Protein AF-A0A8R1IPW1-F1 (afdb_monomer_lite)

Foldseek 3Di:
DPPPPPDDPPPVVFWDADPDLQQRRQIDGDDPPDDCVCVVVSVVLCVQCVPPNDDDDPVRSVVSSVVVVVVD

Secondary structure (DSSP, 8-state):
--TT-S--TTHHHHEEE---TT-TT-EEE--TTS-THHHHHHHHHHHHHTT--SPPPHHHHHHHHHHHHTT-

Radius of gyration: 12.34 Å; chains: 1; bounding box: 33×28×29 Å

Structure (mmCIF, N/CA/C/O backbone):
data_AF-A0A8R1IPW1-F1
#
_entry.id   AF-A0A8R1IPW1-F1
#
loop_
_atom_site.group_PDB
_atom_site.id
_atom_site.type_symbol
_atom_site.label_atom_id
_atom_site.label_alt_id
_atom_site.label_comp_id
_atom_site.label_asym_id
_atom_site.label_entity_id
_atom_site.label_seq_id
_atom_site.pdbx_PDB_ins_code
_atom_site.Cartn_x
_atom_site.Cartn_y
_atom_site.Cartn_z
_atom_site.occupancy
_atom_site.B_iso_or_equiv
_atom_site.auth_seq_id
_atom_site.auth_comp_id
_atom_site.auth_asym_id
_atom_site.auth_atom_id
_atom_site.pdbx_PDB_model_num
ATOM 1 N N . MET A 1 1 ? 15.825 -8.272 0.625 1.00 33.59 1 MET A N 1
ATOM 2 C CA . MET A 1 1 ? 15.870 -6.871 1.106 1.00 33.59 1 MET A CA 1
ATOM 3 C C . MET A 1 1 ? 15.330 -5.979 0.003 1.00 33.59 1 MET A C 1
ATOM 5 O O . MET A 1 1 ? 15.848 -6.059 -1.103 1.00 33.59 1 MET A O 1
ATOM 9 N N . VAL A 1 2 ? 14.291 -5.179 0.261 1.00 38.56 2 VAL A N 1
ATOM 10 C CA . VAL A 1 2 ? 13.811 -4.164 -0.698 1.00 38.56 2 VAL A CA 1
ATOM 11 C C . VAL A 1 2 ? 14.818 -3.008 -0.687 1.00 38.56 2 VAL A C 1
ATOM 13 O O . VAL A 1 2 ? 14.627 -1.990 -0.031 1.00 38.56 2 VAL A O 1
ATOM 16 N N . SER A 1 3 ? 15.962 -3.229 -1.333 1.00 39.28 3 SER A N 1
ATOM 17 C CA . SER A 1 3 ? 17.003 -2.222 -1.521 1.00 39.28 3 SER A CA 1
ATOM 18 C C . SER A 1 3 ? 16.508 -1.252 -2.593 1.00 39.28 3 SER A C 1
ATOM 20 O O . SER A 1 3 ? 16.449 -1.615 -3.765 1.00 39.28 3 SER A O 1
ATOM 22 N N . GLY A 1 4 ? 16.028 -0.078 -2.175 1.00 44.75 4 GLY A N 1
ATOM 23 C CA . GLY A 1 4 ? 15.412 0.919 -3.062 1.00 44.75 4 GLY A CA 1
ATOM 24 C C . GLY A 1 4 ? 14.213 1.670 -2.472 1.00 44.75 4 GLY A C 1
ATOM 25 O O . GLY A 1 4 ? 13.776 2.649 -3.061 1.00 44.75 4 GLY A O 1
ATOM 26 N N . ALA A 1 5 ? 13.701 1.278 -1.298 1.00 48.09 5 ALA A N 1
ATOM 27 C CA . ALA A 1 5 ? 12.642 2.023 -0.594 1.00 48.09 5 ALA A CA 1
ATOM 28 C C . ALA A 1 5 ? 13.153 3.274 0.158 1.00 48.09 5 ALA A C 1
ATOM 30 O O . ALA A 1 5 ? 12.411 3.915 0.901 1.00 48.09 5 ALA A O 1
ATOM 31 N N . SER A 1 6 ? 14.430 3.618 -0.003 1.00 49.16 6 SER A N 1
ATOM 32 C CA . SER A 1 6 ? 15.056 4.798 0.583 1.00 49.16 6 SER A CA 1
AT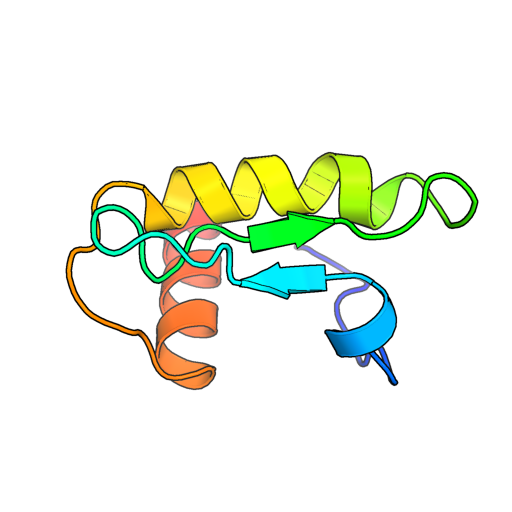OM 33 C C . SER A 1 6 ? 14.558 6.055 -0.128 1.00 49.16 6 SER A C 1
ATOM 35 O O . SER A 1 6 ? 15.131 6.476 -1.124 1.00 49.16 6 SER A O 1
ATOM 37 N N . TYR A 1 7 ? 13.491 6.633 0.423 1.00 50.38 7 TYR A N 1
ATOM 38 C CA . TYR A 1 7 ? 12.956 7.957 0.110 1.00 50.38 7 TYR A CA 1
ATOM 39 C C . TYR A 1 7 ? 12.424 8.124 -1.325 1.00 50.38 7 TYR A C 1
ATOM 41 O O . TYR A 1 7 ? 13.140 8.509 -2.245 1.00 50.38 7 TYR A O 1
ATOM 49 N N . PHE A 1 8 ? 11.117 7.895 -1.487 1.00 62.69 8 PHE A N 1
ATOM 50 C CA . PHE A 1 8 ? 10.351 8.369 -2.641 1.00 62.69 8 PHE A CA 1
ATOM 51 C C . PHE A 1 8 ? 9.664 9.690 -2.269 1.00 62.69 8 PHE A C 1
ATOM 53 O O . PHE A 1 8 ? 8.580 9.652 -1.670 1.00 62.69 8 PHE A O 1
ATOM 60 N N . PRO A 1 9 ? 10.275 10.854 -2.569 1.00 58.12 9 PRO A N 1
ATOM 61 C CA . PRO A 1 9 ? 9.552 12.113 -2.478 1.00 58.12 9 PRO A CA 1
ATOM 62 C C . PRO A 1 9 ? 8.322 12.025 -3.391 1.00 58.12 9 PRO A C 1
ATOM 64 O O . PRO A 1 9 ? 8.354 11.371 -4.433 1.00 58.12 9 PRO A O 1
ATOM 67 N N . ASP A 1 10 ? 7.216 12.623 -2.957 1.00 70.81 10 ASP A N 1
ATOM 68 C CA . ASP A 1 10 ? 5.956 12.649 -3.705 1.00 70.81 10 ASP A CA 1
ATOM 69 C C . ASP A 1 10 ? 5.257 11.290 -3.890 1.00 70.81 10 ASP A C 1
ATOM 71 O O . ASP A 1 10 ? 4.538 11.084 -4.864 1.00 70.81 10 ASP A O 1
ATOM 75 N N . LEU A 1 11 ? 5.376 10.369 -2.922 1.00 75.25 11 LEU A N 1
ATOM 76 C CA . LEU A 1 11 ? 4.627 9.097 -2.900 1.00 75.25 11 LEU A CA 1
ATOM 77 C C . LEU A 1 11 ? 3.128 9.277 -3.219 1.00 75.25 11 LEU A C 1
ATOM 79 O O . LEU A 1 11 ? 2.560 8.515 -4.001 1.00 75.25 11 LEU A O 1
ATOM 83 N N . ASN A 1 12 ? 2.507 10.323 -2.667 1.00 79.25 12 ASN A N 1
ATOM 84 C CA . ASN A 1 12 ? 1.093 10.649 -2.884 1.00 79.25 12 ASN A CA 1
ATOM 85 C C . ASN A 1 12 ? 0.756 11.037 -4.339 1.00 79.25 12 ASN A C 1
ATOM 87 O O . ASN A 1 12 ? -0.411 11.016 -4.719 1.00 79.25 12 ASN A O 1
ATOM 91 N N . SER A 1 13 ? 1.753 11.373 -5.161 1.00 81.69 13 SER A N 1
ATOM 92 C CA . SER A 1 13 ? 1.591 11.621 -6.600 1.00 81.69 13 SER A CA 1
ATOM 93 C C . SER A 1 13 ? 1.495 10.321 -7.405 1.00 81.69 13 SER A C 1
ATOM 95 O O . SER A 1 13 ? 0.951 10.316 -8.508 1.00 81.69 13 SER A O 1
ATOM 97 N N . PHE A 1 14 ? 1.993 9.208 -6.855 1.00 80.56 14 PHE A N 1
ATOM 98 C CA . PHE A 1 14 ? 1.988 7.893 -7.503 1.00 80.56 14 PHE A CA 1
ATOM 99 C C . PHE A 1 14 ? 0.882 6.986 -6.979 1.00 80.56 14 PHE A C 1
ATOM 101 O O . PHE A 1 14 ? 0.326 6.203 -7.749 1.00 80.56 14 PHE A O 1
ATOM 108 N N . ILE A 1 15 ? 0.553 7.074 -5.688 1.00 83.75 15 ILE A N 1
ATOM 109 C CA . ILE A 1 15 ? -0.437 6.208 -5.049 1.00 83.75 15 ILE A CA 1
ATOM 110 C C . ILE A 1 15 ? -1.429 6.996 -4.192 1.00 83.75 15 ILE A C 1
ATOM 112 O O . ILE A 1 15 ? -1.085 8.005 -3.587 1.00 83.75 15 ILE A O 1
ATOM 116 N N . SER A 1 16 ? -2.656 6.495 -4.086 1.00 87.25 16 SER A N 1
ATOM 117 C CA . SER A 1 16 ? -3.659 6.989 -3.136 1.00 87.25 16 SER A CA 1
ATOM 118 C C . SER A 1 16 ? -4.474 5.856 -2.537 1.00 87.25 16 SER A C 1
ATOM 120 O O . SER A 1 16 ? -4.473 4.729 -3.034 1.00 87.25 16 SER A O 1
ATOM 122 N N . PHE A 1 17 ? -5.220 6.156 -1.478 1.00 85.56 17 PHE A N 1
ATOM 123 C CA . PHE A 1 17 ? -6.220 5.233 -0.963 1.00 85.56 17 PHE A CA 1
ATOM 124 C C . PHE A 1 17 ? -7.476 5.236 -1.835 1.00 85.56 17 PHE A C 1
ATOM 126 O O . PHE A 1 17 ? -7.995 6.272 -2.251 1.00 85.56 17 PHE A O 1
ATOM 133 N N . ALA A 1 18 ? -8.021 4.049 -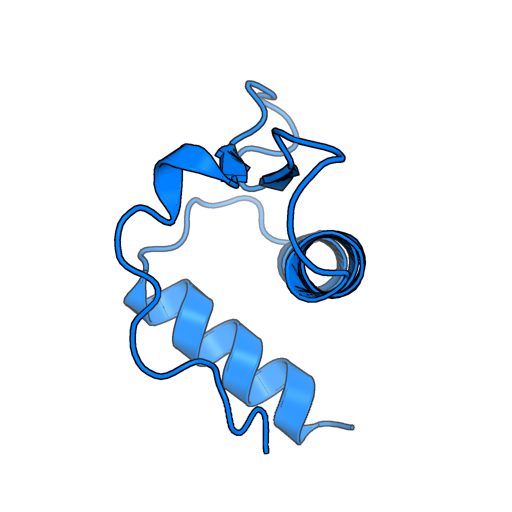2.072 1.00 82.69 18 ALA A N 1
ATOM 134 C CA . ALA A 1 18 ? -9.346 3.896 -2.624 1.00 82.69 18 ALA A CA 1
ATOM 135 C C . ALA A 1 18 ? -10.378 4.412 -1.617 1.00 82.69 18 ALA A C 1
ATOM 137 O O . ALA A 1 18 ? -10.382 4.015 -0.453 1.00 82.69 18 ALA A O 1
ATOM 138 N N . SER A 1 19 ? -11.326 5.211 -2.098 1.00 78.12 19 SER A N 1
ATOM 139 C CA . SER A 1 19 ? -12.516 5.635 -1.359 1.00 78.12 19 SER A CA 1
ATOM 140 C C . SER A 1 19 ? -13.511 4.477 -1.169 1.00 78.12 19 SER A C 1
ATOM 142 O O . SER A 1 19 ? -14.626 4.491 -1.682 1.00 78.12 19 SER A O 1
ATOM 144 N N . SER A 1 20 ? -13.098 3.419 -0.467 1.00 78.25 20 SER A N 1
ATOM 145 C CA . SER A 1 20 ? -13.925 2.247 -0.179 1.00 78.25 20 SER A CA 1
ATOM 146 C C . SER A 1 20 ? -14.121 2.080 1.319 1.00 78.25 20 SER A C 1
ATOM 148 O O . SER A 1 20 ? -13.178 1.779 2.045 1.00 78.25 20 SER A O 1
ATOM 150 N N . SER A 1 21 ? -15.373 2.165 1.771 1.00 74.69 21 SER A N 1
ATOM 151 C CA . SER A 1 21 ? -15.745 1.889 3.166 1.00 74.69 21 SER A CA 1
ATOM 152 C C . SER A 1 21 ? -15.452 0.446 3.586 1.00 74.69 21 SER A C 1
ATOM 154 O O . SER A 1 21 ? -15.222 0.178 4.759 1.00 74.69 21 SER A O 1
ATOM 156 N N . ARG A 1 22 ? -15.423 -0.492 2.629 1.00 79.50 22 ARG A N 1
ATOM 157 C CA . ARG A 1 22 ? -15.125 -1.911 2.882 1.00 79.50 22 ARG A CA 1
ATOM 158 C C . ARG A 1 22 ? -13.631 -2.229 2.864 1.00 79.50 22 ARG A C 1
ATOM 160 O O . ARG A 1 22 ? -13.241 -3.291 3.335 1.00 79.50 22 ARG A O 1
ATOM 167 N N . ARG A 1 23 ? -12.812 -1.375 2.245 1.00 77.38 23 ARG A N 1
ATOM 168 C CA . ARG A 1 23 ? -11.362 -1.570 2.086 1.00 77.38 23 ARG A CA 1
ATOM 169 C C . ARG A 1 23 ? -10.647 -0.225 2.242 1.00 77.38 23 ARG A C 1
ATOM 171 O O . ARG A 1 23 ? -10.141 0.301 1.250 1.00 77.38 23 ARG A O 1
ATOM 178 N N . PRO A 1 24 ? -10.614 0.328 3.466 1.00 74.38 24 PRO A N 1
ATOM 179 C CA . PRO A 1 24 ? -10.110 1.679 3.718 1.00 74.38 24 PRO A CA 1
ATOM 180 C C . PRO A 1 24 ? -8.616 1.843 3.406 1.00 74.38 24 PRO A C 1
ATOM 182 O O . PRO A 1 24 ? -8.146 2.959 3.236 1.00 74.38 24 PRO A O 1
ATOM 185 N N . MET A 1 25 ? -7.874 0.737 3.297 1.00 86.12 25 MET A N 1
ATOM 186 C CA . MET A 1 25 ? -6.434 0.730 3.024 1.00 86.12 25 MET A CA 1
ATOM 187 C C . MET A 1 25 ? -6.062 0.216 1.634 1.00 86.12 25 MET A C 1
ATOM 189 O O . MET A 1 25 ? -4.897 -0.066 1.371 1.00 86.12 25 MET A O 1
ATOM 193 N N . LEU A 1 26 ? -7.037 0.050 0.741 1.00 87.81 26 LEU A N 1
ATOM 194 C CA . LEU A 1 26 ? -6.745 -0.375 -0.623 1.00 87.81 26 LEU A CA 1
ATOM 195 C C . LEU A 1 26 ? -5.988 0.745 -1.343 1.00 87.81 26 LEU A C 1
ATOM 197 O O . LEU A 1 26 ? -6.542 1.821 -1.540 1.00 87.81 26 LEU A O 1
ATOM 201 N N . LEU A 1 27 ? -4.757 0.486 -1.765 1.00 88.56 27 LEU A N 1
ATOM 202 C CA . LEU A 1 27 ? -3.943 1.433 -2.516 1.00 88.56 27 LEU A CA 1
ATOM 203 C C . LEU A 1 27 ? -4.262 1.341 -4.013 1.00 88.56 27 LEU A C 1
ATOM 205 O O . LEU A 1 27 ? -4.366 0.251 -4.584 1.00 88.56 27 LEU A O 1
ATOM 209 N N . LYS A 1 28 ? -4.410 2.502 -4.646 1.00 87.06 28 LYS A N 1
ATOM 210 C CA . LYS A 1 28 ? -4.545 2.705 -6.087 1.00 87.06 28 LYS A CA 1
ATOM 211 C C . LYS A 1 28 ? -3.300 3.396 -6.608 1.00 87.06 28 LYS A C 1
ATOM 213 O O . LYS A 1 28 ? -2.785 4.300 -5.967 1.00 87.06 28 LYS A O 1
ATOM 218 N N . PHE A 1 29 ? -2.866 2.987 -7.788 1.00 85.69 29 PHE A N 1
ATOM 219 C CA . PHE A 1 29 ? -1.768 3.606 -8.515 1.00 85.69 29 PHE A CA 1
ATOM 220 C C . PHE A 1 29 ? -2.311 4.605 -9.550 1.00 85.69 29 PHE A C 1
ATOM 222 O O . PHE A 1 29 ? -3.335 4.329 -10.177 1.00 85.69 29 PHE A O 1
ATOM 229 N N . HIS A 1 30 ? -1.655 5.758 -9.710 1.00 78.56 30 HIS A N 1
ATOM 230 C CA . HIS A 1 30 ? -2.179 6.901 -10.463 1.00 78.56 30 HIS A CA 1
ATOM 231 C C . HIS A 1 30 ? -1.648 7.086 -11.891 1.00 78.56 30 HIS A C 1
ATOM 233 O O . HIS A 1 30 ? -2.256 7.864 -12.623 1.00 78.56 30 HIS A O 1
ATOM 239 N N . LEU A 1 31 ? -0.579 6.410 -12.338 1.00 70.94 31 LEU A N 1
ATOM 240 C CA . LEU A 1 31 ? 0.069 6.811 -13.599 1.00 70.94 31 LEU A CA 1
ATOM 241 C C . LEU A 1 31 ? 0.797 5.693 -14.360 1.00 70.94 31 LEU A C 1
ATOM 243 O O . LEU A 1 31 ? 1.744 5.135 -13.841 1.00 70.94 31 LEU A O 1
ATOM 247 N N . PRO A 1 32 ? 0.514 5.443 -15.647 1.00 59.16 32 PRO A N 1
ATOM 248 C CA . PRO A 1 32 ? 1.212 4.412 -16.421 1.00 59.16 32 PRO A CA 1
ATOM 249 C C . PRO A 1 32 ? 2.614 4.817 -16.935 1.00 59.16 32 PRO A C 1
ATOM 251 O O . PRO A 1 32 ? 3.218 4.046 -17.671 1.00 59.16 32 PRO A O 1
ATOM 254 N N . GLN A 1 33 ? 3.136 6.011 -16.611 1.00 57.47 33 GLN A N 1
ATOM 255 C CA . GLN A 1 33 ? 4.347 6.567 -17.254 1.00 57.47 33 GLN A CA 1
ATOM 256 C C . GLN A 1 33 ? 5.640 6.486 -16.429 1.00 57.47 33 GLN A C 1
ATOM 258 O O . GLN A 1 33 ? 6.699 6.869 -16.920 1.00 57.47 33 GLN A O 1
ATOM 263 N N . THR A 1 34 ? 5.592 5.982 -15.199 1.00 58.78 34 THR A N 1
ATOM 264 C CA . THR A 1 34 ? 6.783 5.860 -14.347 1.00 58.78 34 THR A CA 1
ATOM 265 C C . THR A 1 34 ? 6.975 4.427 -13.893 1.00 58.78 34 THR A C 1
ATOM 267 O O . THR A 1 34 ? 6.050 3.871 -13.312 1.00 58.78 34 THR A O 1
ATOM 270 N N . ASN A 1 35 ? 8.179 3.910 -14.167 1.00 62.84 35 ASN A N 1
ATOM 271 C CA . ASN A 1 35 ? 8.889 2.752 -13.606 1.00 62.84 35 ASN A CA 1
ATOM 272 C C . ASN A 1 35 ? 8.026 1.615 -13.015 1.00 62.84 35 ASN A C 1
ATOM 274 O O . ASN A 1 35 ? 7.268 1.830 -12.070 1.00 62.84 35 ASN A O 1
ATOM 278 N N . ASP A 1 36 ? 8.250 0.375 -13.472 1.00 73.38 36 ASP A N 1
ATOM 279 C CA . ASP A 1 36 ? 7.502 -0.843 -13.086 1.00 73.38 36 ASP A CA 1
ATOM 280 C C . ASP A 1 36 ? 7.450 -1.130 -11.573 1.00 73.38 36 ASP A C 1
ATOM 282 O O . ASP A 1 36 ? 6.702 -1.983 -11.103 1.00 73.38 36 ASP A O 1
ATOM 286 N N . PHE A 1 37 ? 8.220 -0.392 -10.779 1.00 79.06 37 PHE A N 1
ATOM 287 C CA . PHE A 1 37 ? 8.204 -0.445 -9.328 1.00 79.06 37 PHE A CA 1
ATOM 288 C C . PHE A 1 37 ? 6.785 -0.384 -8.736 1.00 79.06 37 PHE A C 1
ATOM 290 O O . PHE A 1 37 ? 6.365 -1.331 -8.080 1.00 79.06 37 PHE A O 1
ATOM 297 N N . PHE A 1 38 ? 6.002 0.677 -8.971 1.00 80.38 38 PHE A N 1
ATOM 298 C CA . PHE A 1 38 ? 4.697 0.811 -8.301 1.00 80.38 38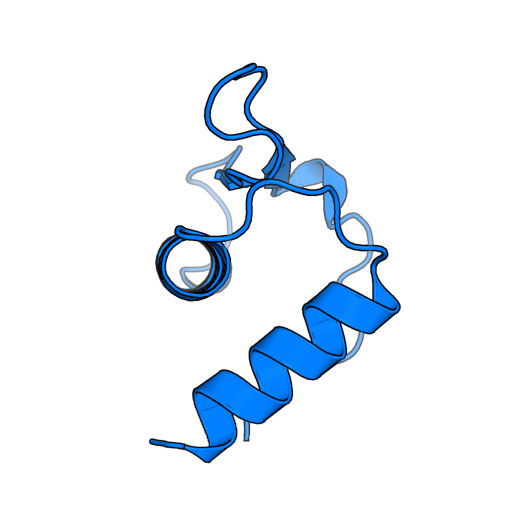 PHE A CA 1
ATOM 299 C C . PHE A 1 38 ? 3.629 -0.131 -8.862 1.00 80.38 38 PHE A C 1
ATOM 301 O O . PHE A 1 38 ? 2.781 -0.603 -8.100 1.00 80.38 38 PHE A O 1
ATOM 308 N N . SER A 1 39 ? 3.681 -0.447 -10.159 1.00 81.06 39 SER A N 1
ATOM 309 C CA . SER A 1 39 ? 2.770 -1.420 -10.771 1.00 81.06 39 SER A CA 1
ATOM 310 C C . SER A 1 39 ? 2.976 -2.826 -10.194 1.00 81.06 39 SER A C 1
ATOM 312 O O . SER A 1 39 ? 2.000 -3.554 -10.019 1.00 81.06 39 SER A O 1
ATOM 314 N N . ILE A 1 40 ? 4.211 -3.178 -9.815 1.00 81.94 40 ILE A N 1
ATOM 315 C CA . ILE A 1 40 ? 4.550 -4.444 -9.151 1.00 81.94 40 ILE A CA 1
ATOM 316 C C . ILE A 1 40 ? 4.286 -4.379 -7.638 1.00 81.94 40 ILE A C 1
ATOM 318 O O . ILE A 1 40 ? 3.730 -5.310 -7.054 1.00 81.94 40 ILE A O 1
ATOM 322 N N . THR A 1 41 ? 4.665 -3.285 -6.978 1.00 84.00 41 THR A N 1
ATOM 323 C CA . THR A 1 41 ? 4.662 -3.179 -5.514 1.00 84.00 41 THR A CA 1
ATOM 324 C C . THR A 1 41 ? 3.268 -2.940 -4.920 1.00 84.00 41 THR A C 1
ATOM 326 O O . THR A 1 41 ? 2.940 -3.535 -3.892 1.00 84.00 41 THR A O 1
ATOM 329 N N . VAL A 1 42 ? 2.407 -2.132 -5.554 1.00 86.81 42 VAL A N 1
ATOM 330 C CA . VAL A 1 42 ? 1.060 -1.828 -5.026 1.00 86.81 42 VAL A CA 1
ATOM 331 C C . VAL A 1 42 ? 0.182 -3.083 -4.871 1.00 86.81 42 VAL A C 1
ATOM 333 O O . VAL A 1 42 ? -0.436 -3.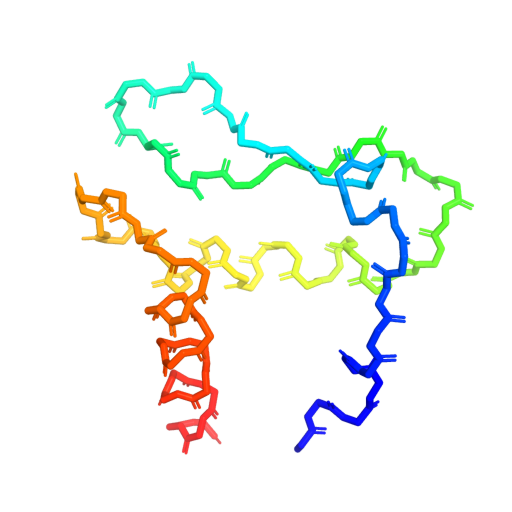238 -3.813 1.00 86.81 42 VAL A O 1
ATOM 336 N N . PRO A 1 43 ? 0.121 -4.019 -5.842 1.00 87.31 43 PRO A N 1
ATOM 337 C CA . PRO A 1 43 ? -0.586 -5.288 -5.658 1.00 87.31 43 PRO A CA 1
ATOM 338 C C . PRO A 1 43 ? -0.076 -6.108 -4.465 1.00 87.31 43 PRO A C 1
ATOM 340 O O . PRO A 1 43 ? -0.884 -6.671 -3.722 1.00 87.31 43 PRO A O 1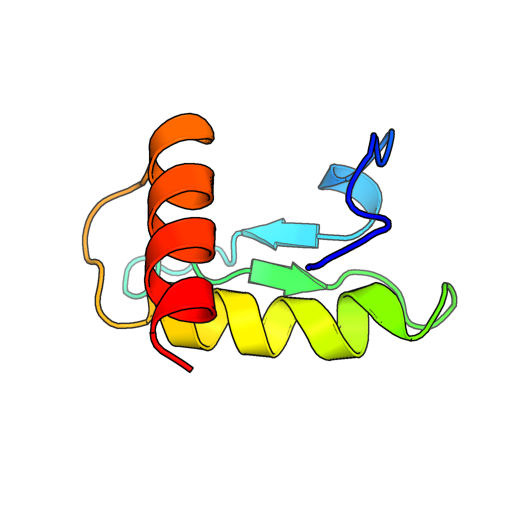
ATOM 343 N N . ILE A 1 44 ? 1.243 -6.137 -4.243 1.00 87.31 44 ILE A N 1
ATOM 344 C CA . ILE A 1 44 ? 1.859 -6.843 -3.111 1.00 87.31 44 ILE A CA 1
ATOM 345 C C . ILE A 1 44 ? 1.420 -6.196 -1.796 1.00 87.31 44 ILE A C 1
ATOM 347 O O . ILE A 1 44 ? 0.906 -6.891 -0.919 1.00 87.31 44 ILE A O 1
ATOM 351 N N . TRP A 1 45 ? 1.527 -4.872 -1.671 1.00 88.81 45 TRP A N 1
ATOM 352 C CA . TRP A 1 45 ? 1.055 -4.146 -0.489 1.00 88.81 45 TRP A CA 1
ATOM 353 C C . TRP A 1 45 ? -0.430 -4.387 -0.214 1.00 88.81 45 TRP A C 1
ATOM 355 O O . TRP A 1 45 ? -0.796 -4.704 0.916 1.00 88.81 45 TRP A O 1
ATOM 365 N N . ASN A 1 46 ? -1.276 -4.342 -1.247 1.00 89.75 46 ASN A N 1
ATOM 366 C CA . ASN A 1 46 ? -2.703 -4.648 -1.135 1.00 89.75 46 ASN A CA 1
ATOM 367 C C . ASN A 1 46 ? -2.971 -6.074 -0.638 1.00 89.75 46 ASN A C 1
ATOM 369 O O . ASN A 1 46 ? -3.920 -6.289 0.115 1.00 89.75 46 ASN A O 1
ATOM 373 N N . SER A 1 47 ? -2.153 -7.050 -1.043 1.00 88.38 47 SER A N 1
ATOM 374 C CA . SER A 1 47 ? -2.276 -8.433 -0.573 1.00 88.38 47 SER A CA 1
ATOM 375 C C . SER A 1 47 ? -1.959 -8.562 0.920 1.00 88.38 47 SER A C 1
ATOM 377 O O . SER A 1 47 ? -2.682 -9.255 1.635 1.00 88.38 47 SER A O 1
ATOM 379 N N . ILE A 1 48 ? -0.953 -7.819 1.395 1.00 88.25 48 ILE A N 1
ATOM 380 C CA . ILE A 1 48 ? -0.521 -7.786 2.795 1.00 88.25 48 ILE A CA 1
ATOM 381 C C . ILE A 1 48 ? -1.618 -7.174 3.677 1.00 88.25 48 ILE A C 1
ATOM 383 O O . ILE A 1 48 ? -1.971 -7.735 4.712 1.00 88.25 48 ILE A O 1
ATOM 387 N N . VAL A 1 49 ? -2.215 -6.057 3.250 1.00 87.62 49 VAL A N 1
ATOM 388 C CA . VAL A 1 49 ? -3.233 -5.347 4.048 1.00 87.62 49 VAL A CA 1
ATOM 389 C C . VAL A 1 49 ? -4.668 -5.840 3.830 1.00 87.62 49 VAL A C 1
ATOM 391 O O . VAL A 1 49 ? -5.590 -5.333 4.467 1.00 87.62 49 VAL A O 1
ATOM 394 N N . ARG A 1 50 ? -4.890 -6.834 2.957 1.00 85.06 50 ARG A N 1
ATOM 395 C CA . ARG A 1 50 ? -6.224 -7.282 2.506 1.00 85.06 50 ARG A CA 1
ATOM 396 C C . ARG A 1 50 ? -7.208 -7.586 3.640 1.00 85.06 50 ARG A C 1
ATOM 398 O O . ARG A 1 50 ? -8.404 -7.357 3.472 1.00 85.06 50 ARG A O 1
ATOM 405 N N . ASN A 1 51 ? -6.718 -8.144 4.745 1.00 82.81 51 ASN A N 1
ATOM 406 C CA . ASN A 1 51 ? -7.546 -8.640 5.848 1.00 82.81 51 ASN A CA 1
ATOM 407 C C . ASN A 1 51 ? -7.608 -7.682 7.044 1.00 82.81 51 ASN A C 1
ATOM 409 O O . ASN A 1 51 ? -8.127 -8.050 8.094 1.00 82.81 51 ASN A O 1
ATOM 413 N N . ILE A 1 52 ? -7.075 -6.470 6.909 1.00 84.50 52 ILE A N 1
ATOM 414 C CA . ILE A 1 52 ? -7.039 -5.509 8.004 1.00 84.50 52 ILE A CA 1
ATOM 415 C C . ILE A 1 52 ? -8.218 -4.550 7.864 1.00 84.50 52 ILE A C 1
ATOM 417 O O . ILE A 1 52 ? -8.376 -3.858 6.859 1.00 84.50 52 ILE A O 1
ATOM 421 N N . SER A 1 53 ? -9.061 -4.528 8.893 1.00 80.88 53 SER A N 1
ATOM 422 C CA . SER A 1 53 ? -10.291 -3.733 8.947 1.00 80.88 53 SER A CA 1
ATOM 423 C C . SER A 1 53 ? -10.111 -2.354 9.585 1.00 80.88 53 SER A C 1
ATOM 425 O O . SER A 1 53 ? -11.061 -1.579 9.640 1.00 80.88 53 SER A O 1
ATOM 427 N N . THR A 1 54 ? -8.916 -2.042 10.082 1.00 84.62 54 THR A N 1
ATOM 428 C CA . THR A 1 54 ? -8.579 -0.770 10.729 1.00 84.62 54 THR A CA 1
ATOM 429 C C . THR A 1 54 ? -7.544 -0.014 9.917 1.00 84.62 54 THR A C 1
ATOM 431 O O . THR A 1 54 ? -6.709 -0.616 9.250 1.00 84.62 54 THR A O 1
ATOM 434 N N . PHE A 1 55 ? -7.570 1.313 9.992 1.00 84.75 55 PHE A N 1
ATOM 435 C CA . PHE A 1 55 ? -6.511 2.122 9.403 1.00 84.75 55 PHE A CA 1
ATOM 436 C C . PHE A 1 55 ? -5.187 1.874 10.137 1.00 84.75 55 PHE A C 1
ATOM 438 O O . PHE A 1 55 ? -5.166 1.836 11.368 1.00 84.75 55 PHE A O 1
ATOM 445 N N . LEU A 1 56 ? -4.101 1.710 9.384 1.00 83.56 56 LEU A N 1
ATOM 446 C CA . LEU A 1 56 ? -2.751 1.605 9.925 1.00 83.56 56 LEU A CA 1
ATOM 447 C C . LEU A 1 56 ? -2.054 2.954 9.821 1.00 83.56 56 LEU A C 1
ATOM 449 O O . LEU A 1 56 ? -2.078 3.598 8.772 1.00 83.56 56 LEU A O 1
ATOM 453 N N . THR A 1 57 ? -1.366 3.356 10.884 1.00 84.62 57 THR A N 1
ATOM 454 C CA . THR A 1 57 ? -0.394 4.445 10.776 1.00 84.62 57 THR A CA 1
ATOM 455 C C . THR A 1 57 ? 0.744 4.034 9.829 1.00 84.62 57 THR A C 1
ATOM 457 O O . THR A 1 57 ? 1.000 2.837 9.663 1.00 84.62 57 THR A O 1
ATOM 460 N N . PRO A 1 58 ? 1.488 4.991 9.241 1.00 80.19 58 PRO A N 1
ATOM 461 C CA . PRO A 1 58 ? 2.635 4.669 8.388 1.00 80.19 58 PRO A CA 1
ATOM 462 C C . PRO A 1 58 ? 3.627 3.692 9.041 1.00 80.19 58 PRO A C 1
ATOM 464 O O . PRO A 1 58 ? 4.057 2.735 8.404 1.00 80.19 58 PRO A O 1
ATOM 467 N N . SER A 1 59 ? 3.904 3.864 10.339 1.00 80.88 59 SER A N 1
ATOM 468 C CA . SER A 1 59 ? 4.776 2.974 11.116 1.00 80.88 59 SER A CA 1
ATOM 469 C C . SER A 1 59 ? 4.227 1.551 11.257 1.00 80.88 59 SER A C 1
ATOM 471 O O . SER A 1 59 ? 4.975 0.583 11.135 1.00 80.88 59 SER A O 1
ATOM 473 N N . GLN A 1 60 ? 2.920 1.397 11.483 1.00 87.00 60 GLN A N 1
ATOM 474 C CA . GLN A 1 60 ? 2.281 0.083 11.563 1.00 87.00 60 GLN A CA 1
ATOM 475 C C . GLN A 1 60 ? 2.269 -0.621 10.203 1.00 87.00 60 GLN A C 1
ATOM 477 O O . GLN A 1 60 ? 2.494 -1.828 10.131 1.00 87.00 60 GLN A O 1
ATOM 482 N N . PHE A 1 61 ? 2.028 0.128 9.124 1.00 85.00 61 PHE A N 1
ATOM 483 C CA . PHE A 1 61 ? 2.105 -0.398 7.765 1.00 85.00 61 PHE A CA 1
ATOM 484 C C . PHE A 1 61 ? 3.523 -0.879 7.434 1.00 85.00 61 PHE A C 1
ATOM 486 O O . PHE A 1 61 ? 3.686 -1.994 6.946 1.00 85.00 61 PHE A O 1
ATOM 493 N N . GLU A 1 62 ? 4.551 -0.095 7.764 1.00 82.69 62 GLU A N 1
ATOM 494 C CA . GLU A 1 62 ? 5.950 -0.480 7.558 1.00 82.69 62 GLU A CA 1
ATOM 495 C C . GLU A 1 62 ? 6.307 -1.766 8.318 1.00 82.69 62 GLU A C 1
ATOM 497 O O . GLU A 1 62 ? 6.820 -2.714 7.721 1.00 82.69 62 GLU A O 1
ATOM 502 N N . GLN A 1 63 ? 5.959 -1.855 9.607 1.00 86.00 63 GLN A N 1
ATOM 503 C CA . GLN A 1 63 ? 6.176 -3.065 10.410 1.00 86.00 63 GLN A CA 1
ATOM 504 C C . GLN A 1 63 ? 5.459 -4.290 9.827 1.00 86.00 63 GLN A C 1
ATOM 506 O O . GLN A 1 63 ? 6.017 -5.392 9.787 1.00 86.00 63 GLN A O 1
ATOM 511 N N . LEU A 1 64 ? 4.227 -4.114 9.349 1.00 86.00 64 LEU A N 1
ATOM 512 C CA . LEU A 1 64 ? 3.458 -5.180 8.719 1.00 86.00 64 LEU A CA 1
ATOM 513 C C . LEU A 1 64 ? 4.103 -5.651 7.410 1.00 86.00 64 LEU A C 1
ATOM 515 O O . LEU A 1 64 ? 4.196 -6.853 7.170 1.00 86.00 64 LEU A O 1
ATOM 519 N N . VAL A 1 65 ? 4.564 -4.724 6.571 1.00 83.31 65 VAL A N 1
ATOM 520 C CA . VAL A 1 65 ? 5.252 -5.045 5.316 1.00 83.31 65 VAL A CA 1
ATOM 521 C C . VAL A 1 65 ? 6.558 -5.784 5.598 1.00 83.31 65 VAL A C 1
ATOM 523 O O . VAL A 1 65 ? 6.786 -6.841 5.013 1.00 83.31 65 VAL A O 1
ATOM 526 N N . VAL A 1 66 ? 7.378 -5.292 6.533 1.00 82.06 66 VAL A N 1
ATOM 527 C CA . VAL A 1 66 ? 8.644 -5.936 6.920 1.00 82.06 66 VAL A CA 1
ATOM 528 C C . VAL A 1 66 ? 8.400 -7.351 7.444 1.00 82.06 66 VAL A C 1
ATOM 530 O O . VAL A 1 66 ? 9.026 -8.285 6.950 1.00 82.06 66 VAL A O 1
ATOM 533 N N . SER A 1 67 ? 7.457 -7.525 8.376 1.00 83.25 67 SER A N 1
ATOM 534 C CA . SER A 1 67 ? 7.135 -8.836 8.966 1.00 83.25 67 SER A CA 1
ATOM 535 C C . SER A 1 67 ? 6.508 -9.820 7.975 1.00 83.25 67 SER A C 1
ATOM 537 O O . SER A 1 67 ? 6.737 -11.026 8.076 1.00 83.25 67 SER A O 1
ATOM 539 N N . SER A 1 68 ? 5.736 -9.326 7.005 1.00 80.38 68 SER A N 1
ATOM 540 C CA . SER A 1 68 ? 5.117 -10.164 5.974 1.00 80.38 68 SER A CA 1
ATOM 541 C C . SER A 1 68 ? 6.132 -10.607 4.925 1.00 80.38 68 SER A C 1
ATOM 543 O O . SER A 1 68 ? 6.101 -11.759 4.509 1.00 80.38 68 SER A O 1
ATOM 545 N N . ILE A 1 69 ? 7.051 -9.722 4.523 1.00 73.44 69 ILE A N 1
ATOM 546 C CA . ILE A 1 69 ? 8.099 -10.032 3.541 1.00 73.44 69 ILE A CA 1
ATOM 547 C C . ILE A 1 69 ? 9.186 -10.914 4.156 1.00 73.44 69 ILE A C 1
ATOM 549 O O . ILE A 1 69 ? 9.664 -11.811 3.481 1.00 73.44 69 ILE A O 1
ATOM 553 N N . SER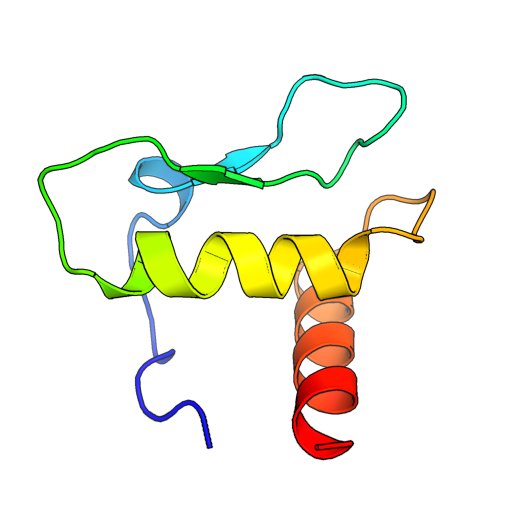 A 1 70 ? 9.552 -10.721 5.428 1.00 62.72 70 SER A N 1
ATOM 554 C CA . SER A 1 70 ? 10.549 -11.568 6.106 1.00 62.72 70 SER A CA 1
ATOM 555 C C . SER A 1 70 ? 10.095 -13.013 6.327 1.00 62.72 70 SER A C 1
ATOM 557 O O . SER A 1 70 ? 10.883 -13.843 6.769 1.00 62.72 70 SER A O 1
ATOM 559 N N . ARG A 1 71 ? 8.805 -13.295 6.119 1.00 55.56 71 ARG A N 1
ATOM 560 C CA . ARG A 1 71 ? 8.211 -14.624 6.287 1.00 55.56 71 ARG A CA 1
ATOM 561 C C . ARG A 1 71 ? 8.252 -15.461 5.000 1.00 55.56 71 ARG A C 1
ATOM 563 O O . ARG A 1 71 ? 7.882 -16.632 5.056 1.00 55.56 71 ARG A O 1
ATOM 570 N N . PHE A 1 72 ? 8.686 -14.865 3.888 1.00 48.66 72 PHE A N 1
ATOM 571 C CA . PHE A 1 72 ? 8.968 -15.507 2.603 1.00 48.66 72 PHE A CA 1
ATOM 572 C C . PHE A 1 72 ? 10.475 -15.500 2.334 1.00 48.66 72 PHE A C 1
ATOM 574 O O . PHE A 1 72 ? 10.926 -16.428 1.631 1.00 48.66 72 PHE A O 1
#

pLDDT: mean 75.68, std 14.04, range [33.59, 89.75]

Sequence (72 aa):
MVSGASYFPDLNSFISFASSSRRPMLLKFHLPQTNDFFSITVPIWNSIVRNISTFLTPSQFEQLVVSSISRF

Organism: Caenorhabditis japonica (NCBI:txid281687)